Protein AF-A0A150AVW5-F1 (afdb_monomer)

Nearest PDB structures (foldseek):
  1f4m-assembly2_D  TM=9.519E-01  e=2.653E+00  Escherichia coli
  2e9x-assembly1_A  TM=7.734E-01  e=8.793E-01  Homo sapiens
  2ghy-assembly1_B  TM=9.492E-01  e=4.180E+00  Escherichia coli
  2ijh-assembly2_C-2  TM=9.450E-01  e=4.461E+00  Escherichia coli
  2e9x-assembly2_E  TM=4.561E-01  e=1.684E+00  Homo sapiens

Organism: Bacillus cereus (NCBI:txid1396)

Mean predicted aligned error: 8.55 Å

Radius of gyration: 15.49 Å; Cα contacts (8 Å, |Δi|>4): 61; chains: 1; bounding box: 35×25×45 Å

Structure (mmCIF, N/CA/C/O backbone):
data_AF-A0A150AVW5-F1
#
_entry.id   AF-A0A150AVW5-F1
#
loop_
_atom_site.group_PDB
_atom_site.id
_atom_site.type_symbol
_atom_site.label_atom_id
_atom_site.label_alt_id
_atom_site.label_comp_id
_atom_site.label_asym_id
_atom_site.label_entity_id
_atom_site.label_seq_id
_atom_site.pdbx_PDB_ins_code
_atom_site.Cartn_x
_atom_site.Cartn_y
_atom_site.Cartn_z
_atom_site.occupancy
_atom_site.B_iso_or_equiv
_atom_site.auth_seq_id
_atom_site.auth_comp_id
_atom_site.auth_asym_id
_atom_site.auth_atom_id
_atom_site.pdbx_PDB_model_num
ATOM 1 N N . MET A 1 1 ? 20.329 18.262 11.789 1.00 38.19 1 MET A N 1
ATOM 2 C CA . MET A 1 1 ? 19.924 16.849 11.652 1.00 38.19 1 MET A CA 1
ATOM 3 C C . MET A 1 1 ? 19.004 16.792 10.448 1.00 38.19 1 MET A C 1
ATOM 5 O O . MET A 1 1 ? 17.879 17.267 10.539 1.00 38.19 1 MET A O 1
ATOM 9 N N . GLU A 1 2 ? 19.538 16.411 9.287 1.00 40.38 2 GLU A N 1
ATOM 10 C CA . GLU A 1 2 ? 18.757 16.341 8.048 1.00 40.38 2 GLU A CA 1
ATOM 11 C C . GLU A 1 2 ? 17.659 15.287 8.193 1.00 40.38 2 GLU A C 1
ATOM 13 O O . GLU A 1 2 ? 17.894 14.196 8.716 1.00 40.38 2 GLU A O 1
ATOM 18 N N . ALA A 1 3 ? 16.443 15.639 7.776 1.00 37.91 3 ALA A N 1
ATOM 19 C C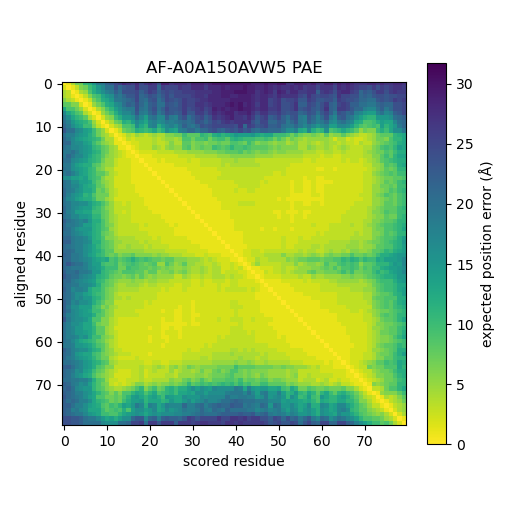A . ALA A 1 3 ? 15.329 14.709 7.768 1.00 37.91 3 ALA A CA 1
ATOM 20 C C . ALA A 1 3 ? 15.652 13.550 6.804 1.00 37.91 3 ALA A C 1
ATOM 2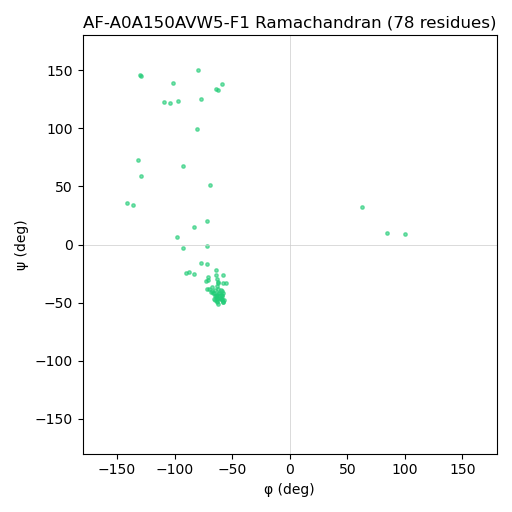2 O O . ALA A 1 3 ? 16.090 13.809 5.680 1.00 37.91 3 ALA A O 1
ATOM 23 N N . PRO A 1 4 ? 15.444 12.285 7.210 1.00 38.78 4 PRO A N 1
ATOM 24 C CA . PRO A 1 4 ? 15.745 11.139 6.365 1.00 38.78 4 PRO A CA 1
ATOM 25 C C . PRO A 1 4 ? 14.941 11.230 5.053 1.00 38.78 4 PRO A C 1
ATOM 27 O O . PRO A 1 4 ? 13.755 11.571 5.088 1.00 38.78 4 PRO A O 1
ATOM 30 N N . PRO A 1 5 ? 15.546 10.923 3.892 1.00 43.31 5 PRO A N 1
ATOM 31 C CA . PRO A 1 5 ? 15.045 11.298 2.562 1.00 43.31 5 PRO A CA 1
ATOM 32 C C . PRO A 1 5 ? 13.789 10.539 2.080 1.00 43.31 5 PRO A C 1
ATOM 34 O O . PRO A 1 5 ? 13.481 10.526 0.892 1.00 43.31 5 PRO A O 1
ATOM 37 N N . PHE A 1 6 ? 13.006 9.924 2.964 1.00 39.47 6 PHE A N 1
ATOM 38 C CA . PHE A 1 6 ? 11.921 9.013 2.582 1.00 39.47 6 PHE A CA 1
ATOM 39 C C . PHE A 1 6 ? 10.579 9.667 2.209 1.00 39.47 6 PHE A C 1
ATOM 41 O O . PHE A 1 6 ? 9.579 8.962 2.107 1.00 39.47 6 PHE A O 1
ATOM 48 N N . LEU A 1 7 ? 10.506 10.979 1.953 1.00 39.09 7 LEU A N 1
ATOM 49 C CA . LEU A 1 7 ? 9.217 11.660 1.717 1.00 39.09 7 LEU A CA 1
ATOM 50 C C . LEU A 1 7 ? 9.199 12.660 0.550 1.00 39.09 7 LEU A C 1
ATOM 52 O O . LEU A 1 7 ? 8.446 13.632 0.554 1.00 39.09 7 LEU A O 1
ATOM 56 N N . THR A 1 8 ? 9.950 12.390 -0.516 1.00 40.09 8 THR A N 1
ATOM 57 C CA . THR A 1 8 ? 9.769 13.079 -1.806 1.00 40.09 8 THR A CA 1
ATOM 58 C C . THR A 1 8 ? 9.643 12.089 -2.963 1.00 40.09 8 THR A C 1
ATOM 60 O O . THR A 1 8 ? 10.351 12.169 -3.960 1.00 40.09 8 THR A O 1
ATOM 63 N N . CYS A 1 9 ? 8.646 11.200 -2.899 1.00 51.75 9 CYS A N 1
ATOM 64 C CA . CYS A 1 9 ? 8.165 10.430 -4.058 1.00 51.75 9 CYS A CA 1
ATOM 65 C C . CYS A 1 9 ? 7.442 11.343 -5.075 1.00 51.75 9 CYS A C 1
ATOM 67 O O . CYS A 1 9 ? 6.294 11.110 -5.445 1.00 51.75 9 CYS A O 1
ATOM 69 N N . LYS A 1 10 ? 8.076 12.445 -5.490 1.00 47.19 10 LYS A N 1
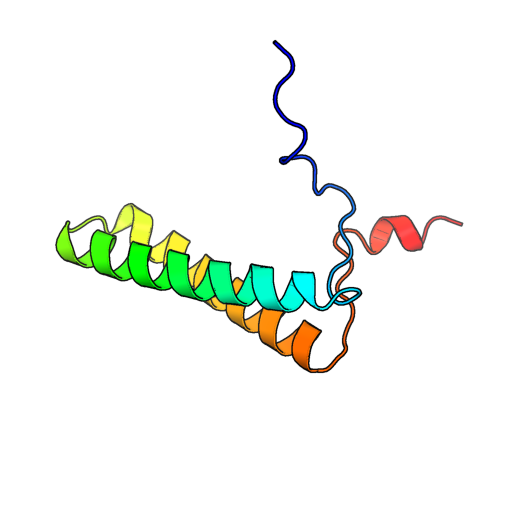ATOM 70 C CA . LYS A 1 10 ? 7.501 13.428 -6.414 1.00 47.19 10 LYS A CA 1
ATOM 71 C C . LYS A 1 10 ? 7.530 12.947 -7.869 1.00 47.19 10 LYS A C 1
ATOM 73 O O . LYS A 1 10 ? 6.768 13.485 -8.664 1.00 47.19 10 LYS A O 1
ATOM 78 N N . ASP A 1 11 ? 8.314 11.925 -8.203 1.00 52.09 11 ASP A N 1
ATOM 79 C CA . ASP A 1 11 ? 8.438 11.394 -9.567 1.00 52.09 11 ASP A CA 1
ATOM 80 C C . ASP A 1 11 ? 8.542 9.846 -9.567 1.00 52.09 11 ASP A C 1
ATOM 82 O O . ASP A 1 11 ? 9.284 9.265 -10.351 1.00 52.09 11 ASP A O 1
ATOM 86 N N . LEU A 1 12 ? 7.828 9.161 -8.658 1.00 65.25 12 LEU A N 1
ATOM 87 C CA . LEU A 1 12 ? 7.953 7.707 -8.507 1.00 65.25 12 LEU A CA 1
ATOM 88 C C . LEU A 1 12 ? 7.209 6.964 -9.625 1.00 65.25 12 LEU A C 1
ATOM 90 O O . LEU A 1 12 ? 6.009 7.171 -9.838 1.00 65.25 12 LEU A O 1
ATOM 94 N N . ALA A 1 13 ? 7.934 6.089 -10.312 1.00 73.56 13 ALA A N 1
ATOM 95 C CA . ALA A 1 13 ? 7.355 5.050 -11.137 1.00 73.56 13 ALA A CA 1
ATOM 96 C C . ALA A 1 13 ? 7.413 3.716 -10.376 1.00 73.56 13 ALA A C 1
ATOM 98 O O . ALA A 1 13 ? 8.382 3.459 -9.664 1.00 73.56 13 ALA A O 1
ATOM 99 N N . MET A 1 14 ? 6.354 2.915 -10.457 1.00 81.69 14 MET A N 1
ATOM 100 C CA . MET A 1 14 ? 6.154 1.717 -9.631 1.00 81.69 14 MET A CA 1
ATOM 101 C C . MET A 1 14 ? 5.792 0.533 -10.515 1.00 81.69 14 MET A C 1
ATOM 103 O O . MET A 1 14 ? 5.098 0.720 -11.510 1.00 81.69 14 MET A O 1
ATOM 107 N N . GLY A 1 15 ? 6.233 -0.665 -10.136 1.00 81.19 15 GLY A N 1
ATOM 108 C CA . GLY A 1 15 ? 6.082 -1.873 -10.955 1.00 81.19 15 GLY A CA 1
ATOM 109 C C . GLY A 1 15 ? 7.354 -2.246 -11.722 1.00 81.19 15 GLY A C 1
ATOM 110 O O . GLY A 1 15 ? 7.323 -3.145 -12.550 1.00 81.19 15 GLY A O 1
ATOM 111 N N . PHE A 1 16 ? 8.480 -1.580 -11.437 1.00 83.81 16 PHE A N 1
ATOM 112 C CA . PHE A 1 16 ? 9.796 -1.929 -11.991 1.00 83.81 16 PHE A CA 1
ATOM 113 C C . PHE A 1 16 ? 10.530 -2.981 -11.160 1.00 83.81 16 PHE A C 1
ATOM 115 O O . PHE A 1 16 ? 11.441 -3.638 -11.657 1.00 83.81 16 PHE A O 1
ATOM 122 N N . SER A 1 17 ? 10.184 -3.098 -9.878 1.00 86.31 17 SER A N 1
ATOM 123 C CA . SER A 1 17 ? 10.884 -3.957 -8.935 1.00 86.31 17 SER A CA 1
ATOM 124 C C . SER A 1 17 ? 9.912 -4.853 -8.183 1.00 86.31 17 SER A C 1
ATOM 126 O O . SER A 1 17 ? 8.834 -4.418 -7.782 1.00 86.31 17 SER A O 1
ATOM 128 N N . GLU A 1 18 ? 10.331 -6.080 -7.879 1.00 87.62 18 GLU A N 1
ATOM 129 C CA . GLU A 1 18 ? 9.592 -6.965 -6.971 1.00 87.62 18 GLU A CA 1
ATOM 130 C C . GLU A 1 18 ? 9.394 -6.336 -5.580 1.00 87.62 18 GLU A C 1
ATOM 132 O O . GLU A 1 18 ? 8.395 -6.602 -4.905 1.00 87.62 18 GLU A O 1
ATOM 137 N N . TYR A 1 19 ? 10.287 -5.427 -5.169 1.00 89.44 19 TYR A N 1
ATOM 138 C CA . TYR A 1 19 ? 10.128 -4.655 -3.937 1.00 89.44 19 TYR A CA 1
ATOM 139 C C . TYR A 1 19 ? 8.902 -3.731 -3.968 1.00 89.44 19 TYR A C 1
ATOM 141 O O . TYR A 1 19 ? 8.337 -3.448 -2.911 1.00 89.44 19 TYR A O 1
ATOM 149 N N . ASP A 1 20 ? 8.434 -3.294 -5.144 1.00 88.81 20 ASP A N 1
ATOM 150 C CA . ASP A 1 20 ? 7.180 -2.542 -5.251 1.00 88.81 20 ASP A CA 1
ATOM 151 C C . ASP A 1 20 ? 5.986 -3.413 -4.857 1.00 88.81 20 ASP A C 1
ATOM 153 O O . ASP A 1 20 ? 5.118 -2.962 -4.107 1.00 88.81 20 ASP A O 1
ATOM 157 N N . VAL A 1 21 ? 5.975 -4.678 -5.287 1.00 91.12 21 VAL A N 1
ATOM 158 C CA . VAL A 1 21 ? 4.933 -5.641 -4.910 1.00 91.12 21 VAL A CA 1
ATOM 159 C C . VAL A 1 21 ? 4.959 -5.871 -3.402 1.00 91.12 21 VAL A C 1
ATOM 161 O O . VAL A 1 21 ? 3.925 -5.762 -2.743 1.00 91.12 21 VAL A O 1
ATOM 164 N N . GLN A 1 22 ? 6.138 -6.127 -2.830 1.00 92.81 22 GLN A N 1
ATOM 165 C CA . GLN A 1 22 ? 6.286 -6.359 -1.389 1.00 92.81 22 GLN A CA 1
ATOM 166 C C . GLN A 1 22 ? 5.847 -5.144 -0.558 1.00 92.81 22 GLN A C 1
ATOM 168 O O . GLN A 1 22 ? 5.128 -5.295 0.433 1.00 92.81 22 GLN A O 1
ATOM 173 N N . LYS A 1 23 ? 6.213 -3.933 -0.992 1.00 93.06 23 LYS A N 1
ATOM 174 C CA . LYS A 1 23 ? 5.805 -2.667 -0.368 1.00 93.06 23 LYS A CA 1
ATOM 175 C C . LYS A 1 23 ? 4.285 -2.523 -0.327 1.00 93.06 23 LYS A C 1
ATOM 177 O O . LYS A 1 23 ? 3.728 -2.248 0.734 1.00 93.06 23 LYS A O 1
ATOM 182 N N . TYR A 1 24 ? 3.598 -2.740 -1.449 1.00 93.25 24 TYR A N 1
ATOM 183 C CA . TYR A 1 24 ? 2.140 -2.601 -1.487 1.00 93.25 24 TYR A CA 1
ATOM 184 C C . TYR A 1 24 ? 1.408 -3.739 -0.768 1.00 93.25 24 TYR A C 1
ATOM 186 O O . TYR A 1 24 ? 0.388 -3.486 -0.129 1.00 93.25 24 TYR A O 1
ATOM 194 N N . VAL A 1 25 ? 1.961 -4.957 -0.749 1.00 95.62 25 VAL A N 1
ATOM 195 C CA . VAL A 1 25 ? 1.471 -6.033 0.132 1.00 95.62 25 VAL A CA 1
ATOM 196 C C . VAL A 1 25 ? 1.551 -5.613 1.601 1.00 95.62 25 VAL A C 1
ATOM 198 O O . VAL A 1 25 ? 0.604 -5.834 2.358 1.00 95.62 25 VAL A O 1
ATOM 201 N N . LEU A 1 26 ? 2.659 -4.993 2.015 1.00 96.94 26 LEU A N 1
ATOM 202 C CA . LEU A 1 26 ? 2.814 -4.500 3.379 1.00 96.94 26 LEU A CA 1
ATOM 203 C C . LEU A 1 26 ? 1.814 -3.378 3.688 1.00 96.94 26 LEU A C 1
ATOM 205 O O . LEU A 1 26 ? 1.175 -3.427 4.735 1.00 96.94 26 LEU A O 1
ATOM 209 N N . HIS A 1 27 ? 1.629 -2.417 2.778 1.00 94.75 27 HIS A N 1
ATOM 210 C CA . HIS A 1 27 ? 0.647 -1.340 2.941 1.00 94.75 27 HIS A CA 1
ATOM 211 C C . HIS A 1 27 ? -0.788 -1.859 3.086 1.00 94.75 27 HIS A C 1
ATOM 213 O O . HIS A 1 27 ? -1.501 -1.417 3.983 1.00 94.75 27 HIS A O 1
ATOM 219 N N . VAL A 1 28 ? -1.202 -2.844 2.282 1.00 96.38 28 VAL A N 1
ATOM 220 C CA . VAL A 1 28 ? -2.523 -3.481 2.427 1.00 96.38 28 VAL A CA 1
ATOM 221 C C . VAL A 1 28 ? -2.683 -4.096 3.821 1.00 96.38 28 VAL A C 1
ATOM 223 O O . VAL A 1 28 ? -3.692 -3.859 4.490 1.00 96.38 28 VAL A O 1
ATOM 226 N N . LYS A 1 29 ? -1.679 -4.844 4.298 1.00 97.44 29 LYS A N 1
ATOM 227 C CA . LYS A 1 29 ? -1.719 -5.487 5.623 1.00 97.44 29 LYS A CA 1
ATOM 228 C C . LYS A 1 29 ? -1.803 -4.467 6.759 1.00 97.44 29 LYS A C 1
ATOM 230 O O . LYS A 1 29 ? -2.653 -4.600 7.639 1.00 97.44 29 LYS A O 1
ATOM 235 N N . THR A 1 30 ? -0.940 -3.452 6.752 1.00 96.44 30 THR A N 1
ATOM 236 C CA . THR A 1 30 ? -0.881 -2.465 7.840 1.00 96.44 30 THR A CA 1
ATOM 237 C C . THR A 1 30 ? -2.107 -1.558 7.853 1.00 96.44 30 THR A C 1
ATOM 239 O O . THR A 1 30 ? -2.641 -1.286 8.928 1.00 96.44 30 THR A O 1
ATOM 242 N N . THR A 1 31 ? -2.621 -1.151 6.689 1.00 95.31 31 THR A N 1
ATOM 243 C CA . THR A 1 31 ? -3.859 -0.365 6.598 1.00 95.31 31 THR A CA 1
ATOM 244 C C . THR A 1 31 ? -5.075 -1.171 7.039 1.00 95.31 31 THR A C 1
ATOM 246 O O . THR A 1 31 ? -5.880 -0.653 7.808 1.00 95.31 31 THR A O 1
ATOM 249 N N . SER A 1 32 ? -5.178 -2.449 6.657 1.00 96.19 32 SER A N 1
ATOM 250 C CA . SER A 1 32 ? -6.258 -3.328 7.135 1.00 96.19 32 SER A CA 1
ATOM 251 C C . SER A 1 32 ? -6.251 -3.442 8.660 1.00 96.19 32 SER A C 1
ATOM 253 O O . SER A 1 32 ? -7.290 -3.283 9.301 1.00 96.19 32 SER A O 1
ATOM 255 N N . LYS A 1 33 ? -5.065 -3.619 9.265 1.00 96.19 33 LYS A N 1
ATOM 256 C CA . LYS A 1 33 ? -4.934 -3.640 10.727 1.00 96.19 33 LYS A CA 1
ATOM 257 C C . LYS A 1 33 ? -5.293 -2.292 11.356 1.00 96.19 33 LYS A C 1
ATOM 259 O O . LYS A 1 33 ? -5.948 -2.254 12.392 1.00 96.19 33 LYS A O 1
ATOM 264 N N . SER A 1 34 ? -4.911 -1.181 10.724 1.00 93.62 34 SER A N 1
ATOM 265 C CA . SER A 1 34 ? -5.278 0.156 11.200 1.00 93.62 34 SER A CA 1
ATOM 266 C C . SER A 1 34 ? -6.787 0.399 11.169 1.00 93.62 34 SER A C 1
ATOM 268 O O . SER A 1 34 ? -7.282 1.097 12.050 1.00 93.62 34 SER A O 1
ATOM 270 N N . ILE A 1 35 ? -7.507 -0.141 10.180 1.00 95.31 35 ILE A N 1
ATOM 271 C CA . ILE A 1 35 ? -8.974 -0.065 10.103 1.00 95.31 35 ILE A CA 1
ATOM 272 C C . ILE A 1 35 ? -9.594 -0.857 11.251 1.00 95.31 35 ILE A C 1
ATOM 274 O O . ILE A 1 35 ? -10.466 -0.342 11.940 1.00 95.31 35 ILE A O 1
ATOM 278 N N . GLU A 1 36 ? -9.123 -2.080 11.496 1.00 95.44 36 GLU A N 1
ATOM 279 C CA . GLU A 1 36 ? -9.606 -2.916 12.602 1.00 95.44 36 GLU A CA 1
ATOM 280 C C . GLU A 1 36 ? -9.450 -2.207 13.956 1.00 95.44 36 GLU A C 1
ATOM 282 O O . GLU A 1 36 ? -10.407 -2.109 14.722 1.00 95.44 36 GLU A O 1
ATOM 287 N N . ILE A 1 37 ? -8.271 -1.632 14.209 1.00 94.69 37 ILE A N 1
ATOM 288 C CA . ILE A 1 37 ? -7.987 -0.864 15.429 1.00 94.69 37 ILE A CA 1
ATOM 289 C C . ILE A 1 37 ? -8.886 0.379 15.507 1.00 94.69 37 ILE A C 1
ATOM 291 O O . ILE A 1 37 ? -9.460 0.665 16.555 1.00 94.69 37 ILE A O 1
ATOM 295 N N . ALA A 1 38 ? -9.056 1.117 14.408 1.00 92.81 38 ALA A N 1
ATOM 296 C CA . ALA A 1 38 ? -9.926 2.292 14.392 1.00 92.81 38 ALA A CA 1
ATOM 297 C C . ALA A 1 38 ? -11.397 1.935 14.680 1.00 92.81 38 ALA A C 1
ATOM 299 O O . ALA A 1 38 ? -12.039 2.661 15.437 1.00 92.81 38 ALA A O 1
ATOM 300 N N . LYS A 1 39 ? -11.897 0.794 14.174 1.00 93.50 39 LYS A N 1
ATOM 301 C CA . LYS A 1 39 ? -13.244 0.273 14.484 1.00 93.50 39 LYS A CA 1
ATOM 302 C C . LYS A 1 39 ? -13.385 -0.069 15.967 1.00 93.50 39 LYS A C 1
ATOM 304 O O . LYS A 1 39 ? -14.378 0.299 16.581 1.00 93.50 39 LYS A O 1
ATOM 309 N N . GLN A 1 40 ? -12.378 -0.717 16.555 1.00 94.81 40 GLN A N 1
ATOM 310 C CA . GLN A 1 40 ? -12.372 -1.058 17.985 1.00 94.81 40 GLN A CA 1
ATOM 311 C C . GLN A 1 40 ? -12.398 0.179 18.895 1.00 94.81 40 GLN A C 1
ATOM 313 O O . GLN A 1 40 ? -12.991 0.135 19.969 1.00 94.81 40 GLN A O 1
ATOM 318 N N . HIS A 1 41 ? -11.777 1.281 18.469 1.00 92.75 41 HIS A 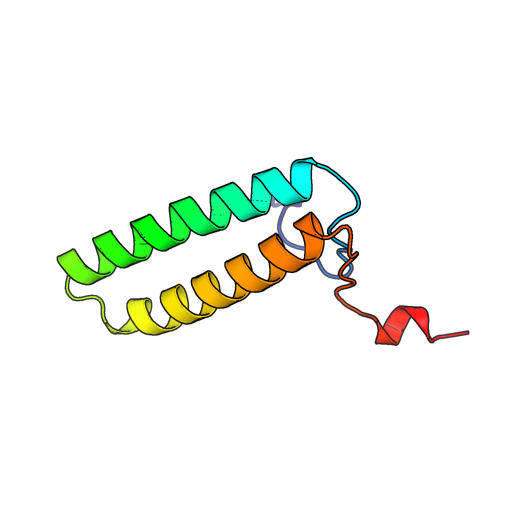N 1
ATOM 319 C CA . HIS A 1 41 ? -11.697 2.525 19.240 1.00 92.75 41 HIS A CA 1
ATOM 320 C C . HIS A 1 41 ? -12.735 3.591 18.841 1.00 92.75 41 HIS A C 1
ATOM 322 O O . HIS A 1 41 ? -12.649 4.711 19.340 1.00 92.75 41 HIS A O 1
ATOM 328 N N . GLY A 1 42 ? -13.688 3.280 17.952 1.00 91.12 42 GLY A N 1
ATOM 329 C CA . GLY A 1 42 ? -14.732 4.222 17.520 1.00 91.12 42 GLY A CA 1
ATOM 330 C C . GLY A 1 42 ? -14.200 5.471 16.804 1.00 91.12 42 GLY A C 1
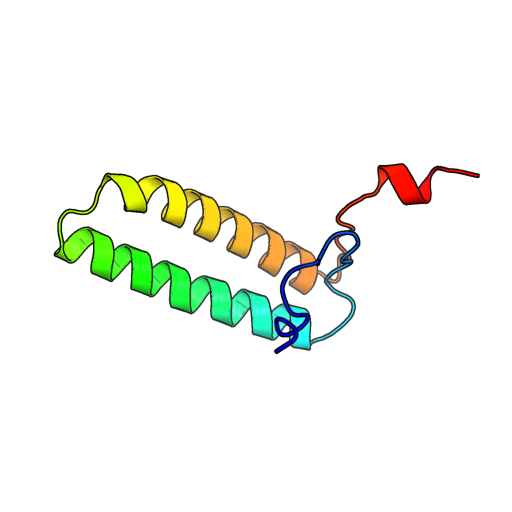ATOM 331 O O . GLY A 1 42 ? -14.762 6.553 16.954 1.00 91.12 42 GLY A O 1
ATOM 332 N N . ARG A 1 43 ? -13.083 5.355 16.070 1.00 91.12 43 ARG A N 1
ATOM 333 C CA . ARG A 1 43 ? -12.469 6.470 15.320 1.00 91.12 43 ARG A CA 1
ATOM 334 C C . ARG A 1 43 ? -12.962 6.528 13.879 1.00 91.12 43 ARG A C 1
ATOM 336 O O . ARG A 1 43 ? -12.204 6.266 12.939 1.00 91.12 43 ARG A O 1
ATOM 343 N N . ASP A 1 44 ? -14.240 6.854 13.719 1.00 88.19 44 ASP A N 1
ATOM 344 C CA . ASP A 1 44 ? -14.921 6.878 12.419 1.00 88.19 44 ASP A CA 1
ATOM 345 C C . ASP A 1 44 ? -14.329 7.915 11.449 1.00 88.19 44 ASP A C 1
ATOM 347 O O . ASP A 1 44 ? -14.264 7.676 10.243 1.00 88.19 44 ASP A O 1
ATOM 351 N N . ASP A 1 45 ? -13.784 9.015 11.976 1.00 87.06 45 ASP A N 1
ATOM 352 C CA . ASP A 1 45 ? -13.056 10.049 11.229 1.00 87.06 45 ASP A CA 1
ATOM 353 C C . ASP A 1 45 ? -11.845 9.490 10.459 1.00 87.06 45 ASP A C 1
ATOM 355 O O . ASP A 1 45 ? -11.495 9.954 9.370 1.00 87.06 45 ASP A O 1
ATOM 359 N N . MET A 1 46 ? -11.203 8.461 11.014 1.00 87.38 46 MET A N 1
ATOM 360 C CA . MET A 1 46 ? -10.054 7.804 10.403 1.00 87.38 46 MET A CA 1
ATOM 361 C C . MET A 1 46 ? -10.448 6.646 9.491 1.00 87.38 46 MET A C 1
ATOM 363 O O . MET A 1 46 ? -9.675 6.315 8.588 1.00 87.38 46 MET A O 1
ATOM 367 N N . LEU A 1 47 ? -11.618 6.037 9.697 1.00 91.81 47 LEU A N 1
ATOM 368 C CA . LEU A 1 47 ? -12.047 4.862 8.938 1.00 91.81 47 LEU A CA 1
ATOM 369 C C . LEU A 1 47 ? -12.200 5.168 7.456 1.00 91.81 47 LEU A C 1
ATOM 371 O O . LEU A 1 47 ? -11.564 4.503 6.640 1.00 91.81 47 LEU A O 1
ATOM 375 N N . GLU A 1 48 ? -12.938 6.221 7.112 1.00 90.38 48 GLU A N 1
ATOM 376 C CA . GLU A 1 48 ? -13.206 6.561 5.713 1.00 90.38 48 GLU A CA 1
ATOM 377 C C . GLU A 1 48 ? -11.903 6.793 4.927 1.00 90.38 48 GLU A C 1
ATOM 379 O O . GLU A 1 48 ? -11.721 6.321 3.800 1.00 90.38 48 GLU A O 1
ATOM 384 N N . LYS A 1 49 ? -10.941 7.491 5.542 1.00 90.44 49 LYS A N 1
ATOM 385 C CA . LYS A 1 49 ? -9.646 7.771 4.916 1.00 90.44 49 LYS A CA 1
ATOM 386 C C . LYS A 1 49 ? -8.820 6.498 4.728 1.00 90.44 49 LYS A C 1
ATOM 388 O O . LYS A 1 49 ? -8.160 6.352 3.698 1.00 90.44 49 LYS A O 1
ATOM 393 N N . GLN A 1 50 ? -8.841 5.591 5.704 1.00 92.12 50 GLN A N 1
ATOM 394 C CA . GLN A 1 50 ? -8.103 4.333 5.617 1.00 92.12 50 GLN A CA 1
ATOM 395 C C . GLN A 1 50 ? -8.735 3.361 4.621 1.00 92.12 50 GLN A C 1
ATOM 397 O O . GLN A 1 50 ? -8.000 2.724 3.872 1.00 92.12 50 GLN A O 1
ATOM 402 N N . GLU A 1 51 ? -10.062 3.293 4.538 1.00 93.69 51 GLU A N 1
ATOM 403 C CA . GLU A 1 51 ? -10.769 2.466 3.555 1.00 93.69 51 GLU A CA 1
ATOM 404 C C . GLU A 1 51 ? -10.487 2.937 2.121 1.00 93.69 51 GLU A C 1
ATOM 406 O O . GLU A 1 51 ? -10.105 2.132 1.268 1.00 93.69 51 GLU A O 1
ATOM 411 N N . ARG A 1 52 ? -10.524 4.255 1.868 1.00 94.19 52 ARG A N 1
ATOM 412 C CA . ARG A 1 52 ? -10.118 4.828 0.569 1.00 94.19 52 ARG A CA 1
ATOM 413 C C . ARG A 1 52 ? -8.661 4.512 0.220 1.00 94.19 52 ARG A C 1
ATOM 415 O O . ARG A 1 52 ? -8.344 4.254 -0.941 1.00 94.19 52 ARG A O 1
ATOM 422 N N . ASN A 1 53 ? -7.757 4.546 1.200 1.00 92.81 53 ASN A N 1
ATOM 423 C CA . ASN A 1 53 ? -6.356 4.182 0.980 1.00 92.81 53 ASN A CA 1
ATOM 424 C C . ASN A 1 53 ? -6.197 2.686 0.701 1.00 92.81 53 ASN A C 1
ATOM 426 O O . ASN A 1 53 ? -5.431 2.322 -0.187 1.00 92.81 53 ASN A O 1
ATOM 430 N N . LEU A 1 54 ? -6.932 1.833 1.415 1.00 95.31 54 LEU A N 1
ATOM 431 C CA . LEU A 1 54 ? -6.895 0.387 1.228 1.00 95.31 54 LEU A CA 1
ATOM 432 C C . LEU A 1 54 ? -7.312 0.012 -0.196 1.00 95.31 54 LEU A C 1
ATOM 434 O O . LEU A 1 54 ? -6.604 -0.748 -0.854 1.00 95.31 54 LEU A O 1
ATOM 438 N N . GLN A 1 55 ? -8.400 0.608 -0.693 1.00 95.31 55 GLN A N 1
ATOM 439 C CA . GLN A 1 55 ? -8.849 0.417 -2.072 1.00 95.31 55 GLN A CA 1
ATOM 440 C C . GLN A 1 55 ? -7.762 0.827 -3.074 1.00 95.31 55 GLN A C 1
ATOM 442 O O . GLN A 1 55 ? -7.376 0.032 -3.925 1.00 95.31 55 GLN A O 1
ATOM 447 N N . ARG A 1 56 ? -7.171 2.018 -2.907 1.00 93.00 56 ARG A N 1
ATOM 448 C CA . ARG A 1 56 ? -6.068 2.481 -3.768 1.00 93.00 56 ARG A CA 1
ATOM 449 C C . ARG A 1 56 ? -4.866 1.541 -3.745 1.00 93.00 56 ARG A C 1
ATOM 451 O O . ARG A 1 56 ? -4.249 1.318 -4.781 1.00 93.00 56 ARG A O 1
ATOM 458 N N . TYR A 1 57 ? -4.504 1.003 -2.582 1.00 93.94 57 TYR A N 1
ATOM 459 C CA . TYR A 1 57 ? -3.390 0.062 -2.474 1.00 93.94 57 TYR A CA 1
ATOM 460 C C . TYR A 1 57 ? -3.689 -1.268 -3.159 1.00 93.94 57 TYR A C 1
ATOM 462 O O . TYR A 1 57 ? -2.782 -1.823 -3.775 1.00 93.94 57 TYR A O 1
ATOM 470 N N . HIS A 1 58 ? -4.932 -1.752 -3.107 1.00 94.88 58 HIS A N 1
ATOM 471 C CA . HIS A 1 58 ? -5.353 -2.915 -3.887 1.00 94.88 58 HIS A CA 1
ATOM 472 C C . HIS A 1 58 ? -5.275 -2.656 -5.390 1.00 94.88 58 HIS A C 1
ATOM 474 O O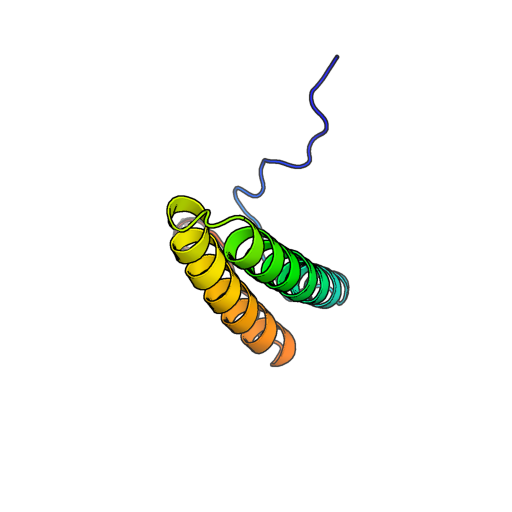 . HIS A 1 58 ? -4.696 -3.473 -6.101 1.00 94.88 58 HIS A O 1
ATOM 480 N N . ASP A 1 59 ? -5.778 -1.513 -5.858 1.00 92.81 59 ASP A N 1
ATOM 481 C CA . ASP A 1 59 ? -5.739 -1.151 -7.277 1.00 92.81 59 ASP A CA 1
ATOM 482 C C . ASP A 1 59 ? -4.295 -1.083 -7.789 1.00 92.81 59 ASP A C 1
ATOM 484 O O . ASP A 1 59 ? -3.960 -1.679 -8.812 1.00 92.81 59 ASP A O 1
ATOM 488 N N . ILE A 1 60 ? -3.410 -0.420 -7.035 1.00 90.50 60 ILE A N 1
ATOM 489 C CA . ILE A 1 60 ? -1.986 -0.337 -7.369 1.00 90.50 60 ILE A CA 1
ATOM 490 C C . ILE A 1 60 ? -1.346 -1.726 -7.359 1.00 90.50 60 ILE A C 1
ATOM 492 O O . ILE A 1 60 ? -0.624 -2.059 -8.294 1.00 90.50 60 ILE A O 1
ATOM 496 N N . LEU A 1 61 ? -1.610 -2.539 -6.330 1.00 92.88 61 LEU A N 1
ATOM 497 C CA . LEU A 1 61 ? -1.033 -3.875 -6.192 1.00 92.88 61 LEU A CA 1
ATOM 498 C C . LEU A 1 61 ? -1.455 -4.805 -7.333 1.00 92.88 61 LEU A C 1
ATOM 500 O O . LEU A 1 61 ? -0.624 -5.557 -7.835 1.00 92.88 61 LEU A O 1
ATOM 504 N N . ASN A 1 62 ? -2.723 -4.760 -7.739 1.00 93.62 62 ASN A N 1
ATOM 505 C CA . ASN A 1 62 ? -3.225 -5.552 -8.859 1.00 93.62 62 ASN A CA 1
ATOM 506 C C . ASN A 1 62 ? -2.557 -5.109 -10.162 1.00 93.62 62 ASN A C 1
ATOM 508 O O . ASN A 1 62 ? -1.995 -5.936 -10.873 1.00 93.62 62 ASN A O 1
ATOM 512 N N . ASN A 1 63 ? -2.505 -3.798 -10.404 1.00 91.38 63 ASN A N 1
ATOM 513 C CA . ASN A 1 63 ? -1.904 -3.236 -11.607 1.00 91.38 63 ASN A CA 1
ATOM 514 C C . ASN A 1 63 ? -0.421 -3.636 -11.751 1.00 91.38 63 ASN A C 1
ATOM 516 O O . ASN A 1 63 ? -0.026 -4.144 -12.798 1.00 91.38 63 ASN A O 1
ATOM 520 N N . ILE A 1 64 ? 0.385 -3.503 -10.689 1.00 90.88 64 ILE A N 1
ATOM 521 C CA . ILE A 1 64 ? 1.808 -3.889 -10.736 1.00 90.88 64 ILE A CA 1
ATOM 522 C C . ILE A 1 64 ? 2.020 -5.410 -10.790 1.00 90.88 64 ILE A C 1
ATOM 524 O O . ILE A 1 64 ? 3.018 -5.861 -11.341 1.00 90.88 64 ILE A O 1
ATOM 528 N N . ARG A 1 65 ? 1.098 -6.221 -10.245 1.00 90.44 65 ARG A N 1
ATOM 529 C CA . ARG A 1 65 ? 1.150 -7.694 -10.352 1.00 90.44 65 ARG A CA 1
ATOM 530 C C . ARG A 1 65 ? 0.852 -8.192 -11.760 1.00 90.44 65 ARG A C 1
ATOM 532 O O . ARG A 1 65 ? 1.401 -9.209 -12.163 1.00 90.44 65 ARG A O 1
ATOM 539 N N . GLU A 1 66 ? 0.024 -7.467 -12.500 1.00 91.75 66 GLU A N 1
ATOM 540 C CA . GLU A 1 66 ? -0.231 -7.704 -13.924 1.00 91.75 66 GLU A CA 1
ATOM 541 C C . GLU A 1 66 ? 0.960 -7.298 -14.814 1.00 91.75 66 GLU A C 1
ATOM 543 O O . GLU A 1 66 ? 0.913 -7.478 -16.027 1.00 91.75 66 GLU A O 1
ATOM 548 N N . GLY A 1 67 ? 2.041 -6.765 -14.228 1.00 86.25 67 GLY A N 1
ATOM 549 C CA . GLY A 1 67 ? 3.234 -6.320 -14.949 1.00 86.25 67 GLY A CA 1
ATOM 550 C C . GLY A 1 67 ? 3.128 -4.897 -15.499 1.00 86.25 67 GLY A C 1
ATOM 551 O O . GLY A 1 67 ? 3.984 -4.474 -16.275 1.00 86.25 67 GLY A O 1
ATOM 552 N N . ASN A 1 68 ? 2.097 -4.142 -15.108 1.00 86.69 68 ASN A N 1
ATOM 553 C CA . ASN A 1 68 ? 1.956 -2.751 -15.517 1.00 86.69 68 ASN A CA 1
ATOM 554 C C . ASN A 1 68 ? 2.853 -1.833 -14.680 1.00 86.69 68 ASN A C 1
ATOM 556 O O . ASN A 1 68 ? 3.104 -2.056 -13.494 1.00 86.69 68 ASN A O 1
ATOM 560 N N . ILE A 1 69 ? 3.283 -0.739 -15.306 1.00 84.25 69 ILE A N 1
ATOM 561 C CA . ILE A 1 69 ? 4.112 0.283 -14.674 1.00 84.25 69 ILE A CA 1
ATOM 562 C C . ILE A 1 69 ? 3.282 1.548 -14.477 1.00 84.25 69 ILE A C 1
ATOM 564 O O . ILE A 1 69 ? 2.773 2.141 -15.431 1.00 84.25 69 ILE A O 1
ATOM 568 N N . ILE A 1 70 ? 3.182 1.999 -13.229 1.00 83.12 70 ILE A N 1
ATOM 569 C CA . ILE A 1 70 ? 2.448 3.211 -12.860 1.00 83.12 70 ILE A CA 1
ATOM 570 C C . ILE A 1 70 ? 3.427 4.371 -12.746 1.00 83.12 70 ILE A C 1
ATOM 572 O O . ILE A 1 70 ? 4.340 4.336 -11.928 1.00 83.12 70 ILE A O 1
ATOM 576 N N . PHE A 1 71 ? 3.191 5.441 -13.504 1.00 80.81 71 PHE A N 1
ATOM 577 C CA . PHE A 1 71 ? 3.977 6.674 -13.444 1.00 80.81 71 PHE A CA 1
ATOM 578 C C . PHE A 1 71 ? 3.219 7.768 -12.690 1.00 80.81 71 PHE A C 1
ATOM 580 O O . PHE A 1 71 ? 2.144 8.184 -13.122 1.00 80.81 71 PHE A O 1
ATOM 587 N N . GLY A 1 72 ? 3.798 8.301 -11.609 1.00 71.88 72 GLY A N 1
ATOM 588 C CA . GLY A 1 72 ? 3.142 9.340 -10.806 1.00 71.88 72 GLY A CA 1
ATOM 589 C C . GLY A 1 72 ? 2.859 10.653 -11.554 1.00 71.88 72 GLY A C 1
ATOM 590 O O . GLY A 1 72 ?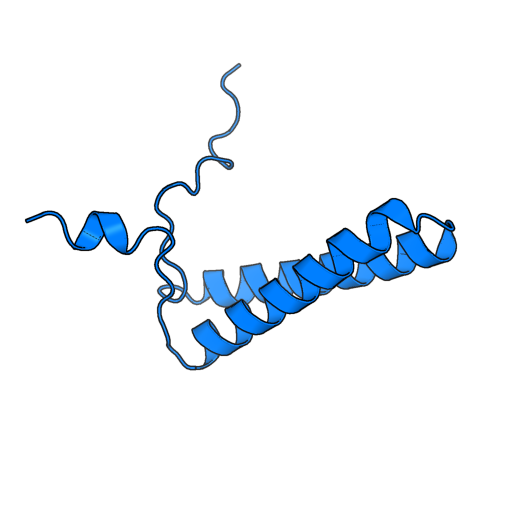 1.859 11.314 -11.283 1.00 71.88 72 GLY A O 1
ATOM 591 N N . ARG A 1 73 ? 3.708 11.052 -12.517 1.00 67.56 73 ARG A N 1
ATOM 592 C CA . ARG A 1 73 ? 3.562 12.308 -13.283 1.00 67.56 73 ARG A CA 1
ATOM 593 C C . ARG A 1 73 ? 3.705 12.107 -14.789 1.00 67.56 73 ARG A C 1
ATOM 595 O O . ARG A 1 73 ? 4.666 12.573 -15.401 1.00 67.56 73 ARG A O 1
ATOM 602 N N . GLN A 1 74 ? 2.697 11.502 -15.412 1.00 63.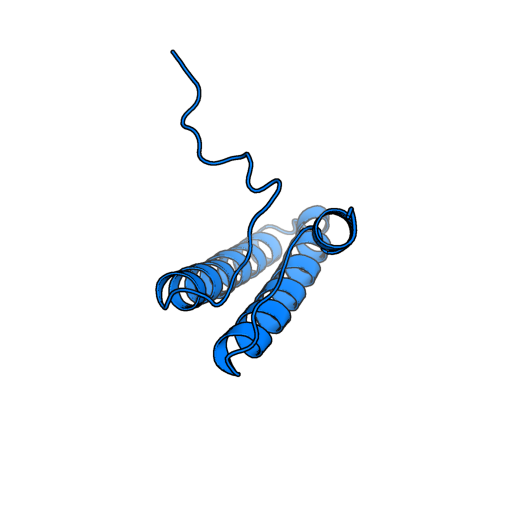03 74 GLN A N 1
ATOM 603 C CA . GLN A 1 74 ? 2.681 11.325 -16.871 1.00 63.03 74 GLN A CA 1
ATOM 604 C C . GLN A 1 74 ? 2.843 12.641 -17.656 1.00 63.03 74 GLN A C 1
ATOM 606 O O . GLN A 1 74 ? 3.496 12.665 -18.696 1.00 63.03 74 GLN A O 1
ATOM 611 N N . ASN A 1 75 ? 2.336 13.761 -17.129 1.00 63.62 75 ASN A N 1
ATOM 612 C CA . ASN A 1 75 ? 2.433 15.078 -17.774 1.00 63.62 75 ASN A CA 1
ATOM 613 C C . ASN A 1 75 ? 3.876 15.595 -17.928 1.00 63.62 75 ASN A C 1
ATOM 615 O O . ASN A 1 75 ? 4.123 16.442 -18.782 1.00 63.62 75 ASN A O 1
ATOM 619 N N . ARG A 1 76 ? 4.835 15.103 -17.130 1.00 57.81 76 ARG A N 1
ATOM 620 C CA . ARG A 1 76 ? 6.256 15.470 -17.265 1.00 57.81 76 ARG A CA 1
ATOM 621 C C . ARG A 1 76 ? 6.983 14.651 -18.330 1.00 57.81 76 ARG A C 1
ATOM 623 O O . ARG A 1 76 ? 7.916 15.170 -18.921 1.00 57.81 76 ARG A O 1
ATOM 630 N N . MET A 1 77 ? 6.514 13.437 -18.628 1.00 59.31 77 MET A N 1
ATOM 631 C CA . MET A 1 77 ? 7.068 12.604 -19.708 1.00 59.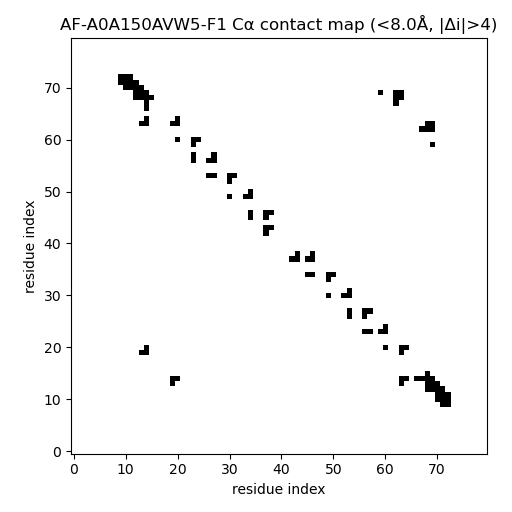31 77 MET A CA 1
ATOM 632 C C . MET A 1 77 ? 6.709 13.130 -21.107 1.00 59.31 77 MET A C 1
ATOM 634 O O . MET A 1 77 ? 7.328 12.747 -22.090 1.00 59.31 77 MET A O 1
ATOM 638 N N . LYS A 1 78 ? 5.702 14.010 -21.206 1.00 60.84 78 LYS A N 1
ATOM 639 C CA . LYS A 1 78 ? 5.230 14.600 -22.470 1.00 60.84 78 LYS A CA 1
ATOM 640 C C . LYS A 1 78 ? 5.895 15.937 -22.827 1.00 60.84 78 LYS A C 1
ATOM 642 O O . LYS A 1 78 ? 5.589 16.479 -23.887 1.00 60.84 78 LYS A O 1
ATOM 647 N N . LYS A 1 79 ? 6.770 16.491 -21.975 1.00 56.25 79 LYS A N 1
ATOM 648 C CA . LYS A 1 79 ? 7.554 17.685 -22.327 1.00 56.25 79 LYS A CA 1
ATOM 649 C C . LYS A 1 79 ? 8.746 17.256 -23.189 1.00 56.25 79 LYS A C 1
ATOM 651 O O . LYS A 1 79 ? 9.714 16.723 -22.659 1.00 56.25 79 LYS A O 1
ATOM 656 N N . LYS A 1 80 ? 8.587 17.434 -24.503 1.00 51.31 80 LYS A N 1
ATOM 657 C CA . LYS A 1 80 ? 9.663 17.429 -25.501 1.00 51.31 80 LYS A CA 1
ATOM 658 C C . LYS A 1 80 ? 10.546 18.660 -25.344 1.00 51.31 80 LYS A C 1
ATOM 660 O O . LYS A 1 80 ? 9.985 19.716 -24.969 1.00 51.31 80 LYS A O 1
#

Sequence (80 aa):
MEAPPFLTCKDLAMGFSEYDVQKYVLHVKTTSKSIEIAKQHGRDDMLEKQERNLQRYHDILNNIREGNIIFGRQNRMKKK

Secondary structure (DSSP, 8-state):
-PPPSTT--TT-EESSSHHHHHHHHHHHHHHHHHHHHHHHTT-HHHHHHHHHHHHHHHHHHHHHHTT--EETTHHHHT--

pLDDT: mean 80.8, std 18.7, range [37.91, 97.44]

Solvent-accessible surface area (backbone atoms only — not comparable to full-atom values): 4760 Å² total; per-residue (Å²): 132,82,77,78,84,84,82,71,79,76,73,46,68,42,40,88,45,74,64,46,56,52,50,33,55,49,49,40,55,53,41,52,51,51,39,54,52,28,62,77,68,69,38,64,86,54,36,63,59,41,53,56,48,41,53,53,34,48,55,52,42,52,42,33,70,75,64,38,72,50,60,72,50,62,78,65,76,68,65,126

Foldseek 3Di:
DDDDPPPCPVKDKALPDPVSLVVLVVLLVVLVVVLVVCVVVVVPVVNVVSVVVNVVSVVSNVCSVVSHMDTPCPVVVPDD